Protein AF-K2QFM5-F1 (afdb_monomer)

Organism: Methanobacterium formicicum (strain DSM 3637 / PP1) (NCBI:txid1204725)

Secondary structure (DSSP, 8-state):
-EEEEETTEEEEEEEEEE--EETTEE--SS---PPTT-EEEE--HHHHHHHHHHHHHHHHHHHHHHHHHHHHHHHHHHHHHHHHHHHHHHHHHHHHHHHHHHHHHHHT-

Structure (mmCIF, N/CA/C/O backbone):
data_AF-K2QFM5-F1
#
_entry.id   AF-K2QFM5-F1
#
loop_
_atom_site.group_PDB
_atom_site.id
_atom_site.type_symbol
_atom_site.label_atom_id
_atom_site.label_alt_id
_atom_site.label_comp_id
_atom_site.label_asym_id
_atom_site.label_entity_id
_atom_site.label_seq_id
_atom_site.pdbx_PDB_ins_code
_atom_site.Cartn_x
_atom_site.Cartn_y
_atom_site.Cartn_z
_atom_site.occupancy
_atom_site.B_iso_or_equiv
_atom_site.auth_seq_id
_atom_site.auth_comp_id
_atom_site.auth_asym_id
_atom_site.auth_atom_id
_atom_site.pdbx_PDB_model_num
ATOM 1 N N . MET A 1 1 ? 16.179 13.007 -31.518 1.00 77.50 1 MET A N 1
ATOM 2 C CA . MET A 1 1 ? 16.597 12.660 -30.140 1.00 77.50 1 MET A CA 1
ATOM 3 C C . MET A 1 1 ? 15.488 13.103 -29.210 1.00 77.50 1 MET A C 1
ATOM 5 O O . MET A 1 1 ? 15.112 14.266 -29.274 1.00 77.50 1 MET A O 1
ATOM 9 N N . ILE A 1 2 ? 14.937 12.188 -28.421 1.00 82.69 2 ILE A N 1
ATOM 10 C CA . ILE A 1 2 ? 13.891 12.472 -27.432 1.00 82.69 2 ILE A CA 1
ATOM 11 C C . ILE A 1 2 ? 14.548 12.482 -26.054 1.00 82.69 2 ILE A C 1
ATOM 13 O O . ILE A 1 2 ? 15.417 11.658 -25.776 1.00 82.69 2 ILE A O 1
ATOM 17 N N . VAL A 1 3 ? 14.159 13.429 -25.204 1.00 85.44 3 VAL A N 1
ATOM 18 C CA . VAL A 1 3 ? 14.698 13.579 -23.848 1.00 85.44 3 VAL A CA 1
ATOM 19 C C . VAL A 1 3 ? 13.576 13.321 -22.854 1.00 85.44 3 VAL A C 1
ATOM 21 O O . VAL A 1 3 ? 12.586 14.049 -22.851 1.00 85.44 3 VAL A O 1
ATOM 24 N N . PHE A 1 4 ? 13.748 12.316 -21.999 1.00 85.38 4 PHE A N 1
ATOM 25 C CA . PHE A 1 4 ? 12.843 12.057 -20.884 1.00 85.38 4 PHE A CA 1
ATOM 26 C C . PHE A 1 4 ? 13.252 12.927 -19.700 1.00 85.38 4 PHE A C 1
ATOM 28 O O . PHE A 1 4 ? 14.421 12.934 -19.307 1.00 85.38 4 PHE A O 1
ATOM 35 N N . LYS A 1 5 ? 12.301 13.685 -19.151 1.00 88.06 5 LYS A N 1
ATOM 36 C CA . LYS A 1 5 ? 12.529 14.596 -18.026 1.00 88.06 5 LYS A CA 1
ATOM 37 C C . LYS A 1 5 ? 11.430 14.465 -16.987 1.00 88.06 5 LYS A C 1
ATOM 39 O O . LYS A 1 5 ? 10.273 14.258 -17.337 1.00 88.06 5 LYS A O 1
ATOM 44 N N . GLU A 1 6 ? 11.808 14.697 -15.741 1.00 85.56 6 GLU A N 1
ATOM 45 C CA . GLU A 1 6 ? 10.895 14.952 -14.636 1.00 85.56 6 GLU A CA 1
ATOM 46 C C . GLU A 1 6 ? 11.192 16.349 -14.085 1.00 85.56 6 GLU A C 1
ATOM 48 O O . GLU A 1 6 ? 12.267 16.616 -13.536 1.00 85.56 6 GLU A O 1
ATOM 53 N N . GLY A 1 7 ? 10.273 17.286 -14.329 1.00 87.56 7 GLY A N 1
ATOM 54 C CA . GLY A 1 7 ? 10.520 18.710 -14.107 1.00 87.56 7 GLY A CA 1
ATOM 55 C C . GLY A 1 7 ? 11.771 19.184 -14.856 1.00 87.56 7 GLY A C 1
ATOM 56 O O . GLY A 1 7 ? 11.867 19.065 -16.079 1.00 87.56 7 GLY A O 1
ATOM 57 N N . ASN A 1 8 ? 12.756 19.691 -14.111 1.00 88.00 8 ASN A N 1
ATOM 58 C CA . ASN A 1 8 ? 14.023 20.177 -14.667 1.00 88.00 8 ASN A CA 1
ATOM 59 C C . ASN A 1 8 ? 15.113 19.093 -14.778 1.00 88.00 8 ASN A C 1
ATOM 61 O O . ASN A 1 8 ? 16.178 19.361 -15.337 1.00 88.00 8 ASN A O 1
ATOM 65 N N . LYS A 1 9 ? 14.878 17.877 -14.268 1.00 87.69 9 LYS A N 1
ATOM 66 C CA . LYS A 1 9 ? 15.865 16.789 -14.262 1.00 87.69 9 LYS A CA 1
ATOM 67 C C . LYS A 1 9 ? 15.715 15.922 -15.509 1.00 87.69 9 LYS A C 1
ATOM 69 O O . LYS A 1 9 ? 14.626 15.446 -15.810 1.00 87.69 9 LYS A O 1
ATOM 74 N N . VAL A 1 10 ? 16.814 15.689 -16.226 1.00 87.75 10 VAL A N 1
ATOM 75 C CA . VAL A 1 10 ? 16.855 14.701 -17.316 1.00 87.75 10 VAL A CA 1
ATOM 76 C C . VAL A 1 10 ? 16.970 13.305 -16.712 1.00 87.75 10 VAL A C 1
ATOM 78 O O . VAL A 1 10 ? 17.892 13.053 -15.941 1.00 87.75 10 VAL A O 1
ATOM 81 N N . ILE A 1 11 ? 16.034 12.426 -17.067 1.00 88.75 11 ILE A N 1
ATOM 82 C CA . ILE A 1 11 ? 16.037 11.007 -16.695 1.00 88.75 11 ILE A CA 1
ATOM 83 C C . ILE A 1 11 ? 16.987 10.259 -17.630 1.00 88.75 11 ILE A C 1
ATOM 85 O O . ILE A 1 11 ? 17.967 9.686 -17.178 1.00 88.75 11 ILE A O 1
ATOM 89 N N . THR A 1 12 ? 16.714 10.304 -18.938 1.00 90.94 12 THR A N 1
ATOM 90 C CA . THR A 1 12 ? 17.580 9.730 -19.976 1.00 90.94 12 THR A CA 1
ATOM 91 C C . THR A 1 12 ? 17.268 10.339 -21.351 1.00 90.94 12 THR A C 1
ATOM 93 O O . THR A 1 12 ? 16.331 11.132 -21.506 1.00 90.94 12 THR A O 1
ATOM 96 N N . GLN A 1 13 ? 18.051 9.992 -22.371 1.00 89.00 13 GLN A N 1
ATOM 97 C CA . GLN A 1 13 ? 17.884 10.467 -23.748 1.00 89.00 13 GLN A CA 1
ATOM 98 C C . GLN A 1 13 ? 17.846 9.285 -24.711 1.00 89.00 13 GLN A C 1
ATOM 100 O O . GLN A 1 13 ? 18.653 8.376 -24.594 1.00 89.00 13 GLN A O 1
ATOM 105 N N . VAL A 1 14 ? 16.957 9.292 -25.698 1.00 86.75 14 VAL A N 1
ATOM 106 C CA . VAL A 1 14 ? 16.852 8.205 -26.684 1.00 86.75 14 VAL A CA 1
ATOM 107 C C . VAL A 1 14 ? 16.950 8.726 -28.107 1.00 86.75 14 VAL A C 1
ATOM 109 O O . VAL A 1 14 ? 16.594 9.872 -28.419 1.00 86.75 14 VAL A O 1
ATOM 112 N N . LYS A 1 15 ? 17.440 7.872 -29.004 1.00 84.25 15 LYS A N 1
ATOM 113 C CA . LYS A 1 15 ? 17.422 8.161 -30.438 1.00 84.25 15 LYS A CA 1
ATOM 114 C C . LYS A 1 15 ? 16.087 7.720 -31.024 1.00 84.25 15 LYS A C 1
ATOM 116 O O . LYS A 1 15 ? 15.505 6.730 -30.598 1.00 84.25 15 LYS A O 1
ATOM 121 N N . THR A 1 16 ? 15.619 8.474 -32.004 1.00 82.31 16 THR A N 1
ATOM 122 C CA . THR A 1 16 ? 14.481 8.095 -32.838 1.00 82.31 16 THR A CA 1
ATOM 123 C C . THR A 1 16 ? 15.032 7.437 -34.089 1.00 82.31 16 THR A C 1
ATOM 125 O O . THR A 1 16 ? 15.953 7.973 -34.709 1.00 82.31 16 THR A O 1
ATOM 128 N N . GLY A 1 17 ? 14.495 6.278 -34.432 1.00 78.44 17 GLY A N 1
ATOM 129 C CA . GLY A 1 17 ? 14.753 5.602 -35.693 1.00 78.44 17 GLY A CA 1
ATOM 130 C C . GLY A 1 17 ? 13.446 5.358 -36.423 1.00 78.44 17 GLY A C 1
ATOM 131 O O . GLY A 1 17 ? 12.370 5.532 -35.858 1.00 78.44 17 GLY A O 1
ATOM 132 N N . ARG A 1 18 ? 13.552 4.921 -37.672 1.00 77.25 18 ARG A N 1
ATOM 133 C CA . ARG A 1 18 ? 12.418 4.439 -38.451 1.00 77.25 18 ARG A CA 1
ATOM 134 C C . ARG A 1 18 ? 12.632 2.965 -38.738 1.00 77.25 18 ARG A C 1
ATOM 136 O O . ARG A 1 18 ? 13.752 2.575 -39.071 1.00 77.25 18 ARG A O 1
ATOM 143 N N . THR A 1 19 ? 11.592 2.153 -38.598 1.00 77.06 19 THR A N 1
ATOM 144 C CA . THR A 1 19 ? 11.674 0.746 -38.993 1.00 77.06 19 THR A CA 1
ATOM 145 C C . THR A 1 19 ? 11.901 0.638 -40.496 1.00 77.06 19 THR A C 1
ATOM 147 O O . THR A 1 19 ? 11.184 1.245 -41.293 1.00 77.06 19 THR A O 1
ATOM 150 N N . ILE A 1 20 ? 12.913 -0.141 -40.871 1.00 69.50 20 ILE A N 1
ATOM 151 C CA . ILE A 1 20 ? 13.234 -0.479 -42.258 1.00 69.50 20 ILE A CA 1
ATOM 152 C C . ILE A 1 20 ? 13.204 -1.998 -42.415 1.00 69.50 20 ILE A C 1
ATOM 154 O O . ILE A 1 20 ? 13.608 -2.728 -41.504 1.00 69.50 20 ILE A O 1
ATOM 158 N N . VAL A 1 21 ? 12.723 -2.478 -43.560 1.00 66.44 21 VAL A N 1
ATOM 159 C CA . VAL A 1 21 ? 12.756 -3.900 -43.911 1.00 66.44 21 VAL A CA 1
ATOM 160 C C . VAL A 1 21 ? 14.041 -4.203 -44.678 1.00 66.44 21 VAL A C 1
ATOM 162 O O . VAL A 1 21 ? 14.386 -3.520 -45.640 1.00 66.44 21 VAL A O 1
ATOM 165 N N . TYR A 1 22 ? 14.750 -5.255 -44.273 1.00 60.56 22 TYR A N 1
ATOM 166 C CA . TYR A 1 22 ? 15.917 -5.773 -44.987 1.00 60.56 22 TYR A CA 1
ATOM 167 C C . TYR A 1 22 ? 15.708 -7.263 -45.269 1.00 60.56 22 TYR A C 1
ATOM 169 O O . TYR A 1 22 ? 15.470 -8.040 -44.348 1.00 60.56 22 TYR A O 1
ATOM 177 N N . HIS A 1 23 ? 15.760 -7.671 -46.543 1.00 63.31 23 HIS A N 1
ATOM 178 C CA . HIS A 1 23 ? 15.494 -9.056 -46.976 1.00 63.31 23 HIS A CA 1
ATOM 179 C C . HIS A 1 23 ? 14.167 -9.633 -46.428 1.00 63.31 23 HIS A C 1
ATOM 181 O O . HIS A 1 23 ? 14.134 -10.727 -45.864 1.00 63.31 23 HIS A O 1
ATOM 187 N N . ASN A 1 24 ? 13.064 -8.887 -46.577 1.00 65.06 24 ASN A N 1
ATOM 188 C CA . ASN A 1 24 ? 11.717 -9.245 -46.097 1.00 65.06 24 ASN A CA 1
ATOM 189 C C . ASN A 1 24 ? 11.608 -9.505 -44.582 1.00 65.06 24 ASN A C 1
ATOM 191 O O . ASN A 1 24 ? 10.674 -10.172 -44.135 1.00 65.06 24 ASN A O 1
ATOM 195 N N . ARG A 1 25 ? 12.543 -8.991 -43.773 1.00 59.53 25 ARG A N 1
ATOM 196 C CA . ARG A 1 25 ? 12.484 -9.072 -42.310 1.00 59.53 25 ARG A CA 1
ATOM 197 C C . ARG A 1 25 ? 12.776 -7.718 -41.677 1.00 59.53 25 ARG A C 1
ATOM 199 O O . ARG A 1 25 ? 13.645 -6.975 -42.129 1.00 59.53 25 ARG A O 1
ATOM 206 N N . ILE A 1 26 ? 12.049 -7.415 -40.608 1.00 63.53 26 ILE A N 1
ATOM 207 C CA . ILE A 1 26 ? 12.363 -6.300 -39.718 1.00 63.53 26 ILE A CA 1
ATOM 208 C C . ILE A 1 26 ? 13.438 -6.809 -38.756 1.00 63.53 26 ILE A C 1
ATOM 210 O O . ILE A 1 26 ? 13.213 -7.770 -38.022 1.00 63.53 26 ILE A O 1
ATOM 214 N N . LEU A 1 27 ? 14.633 -6.221 -38.818 1.00 58.72 27 LEU A N 1
ATOM 215 C CA . LEU A 1 27 ? 15.783 -6.633 -38.009 1.00 58.72 27 LEU A CA 1
ATOM 216 C C . LEU A 1 27 ? 15.664 -6.053 -36.594 1.00 58.72 27 LEU A C 1
ATOM 218 O O . LEU A 1 27 ? 16.181 -4.973 -36.320 1.00 58.72 27 LEU A O 1
ATOM 222 N N . ILE A 1 28 ? 14.944 -6.751 -35.714 1.00 61.59 28 ILE A N 1
ATOM 223 C CA . ILE A 1 28 ? 14.795 -6.411 -34.292 1.00 61.59 28 ILE A CA 1
ATOM 224 C C . ILE A 1 28 ? 14.827 -7.713 -33.479 1.00 61.59 28 ILE A C 1
ATOM 226 O O . ILE A 1 28 ? 14.149 -8.677 -33.837 1.00 61.59 28 ILE A O 1
ATOM 230 N N . ASP A 1 29 ? 15.620 -7.735 -32.407 1.00 49.66 29 ASP A N 1
ATOM 231 C CA . ASP A 1 29 ? 15.755 -8.852 -31.465 1.00 49.66 29 ASP A CA 1
ATOM 232 C C . ASP A 1 29 ? 15.358 -8.375 -30.050 1.00 49.66 29 ASP A C 1
ATOM 234 O O . ASP A 1 29 ? 15.952 -7.402 -29.575 1.00 49.66 29 ASP A O 1
ATOM 238 N N . PRO A 1 30 ? 14.351 -8.972 -29.375 1.00 54.56 30 PRO A N 1
ATOM 239 C CA . PRO A 1 30 ? 13.468 -10.046 -29.840 1.00 54.56 30 PRO A CA 1
ATOM 240 C C . PRO A 1 30 ? 12.522 -9.584 -30.964 1.00 54.56 30 PRO A C 1
ATOM 242 O O . PRO A 1 30 ? 12.247 -8.387 -31.085 1.00 54.56 30 PRO A O 1
ATOM 245 N N . PRO A 1 31 ?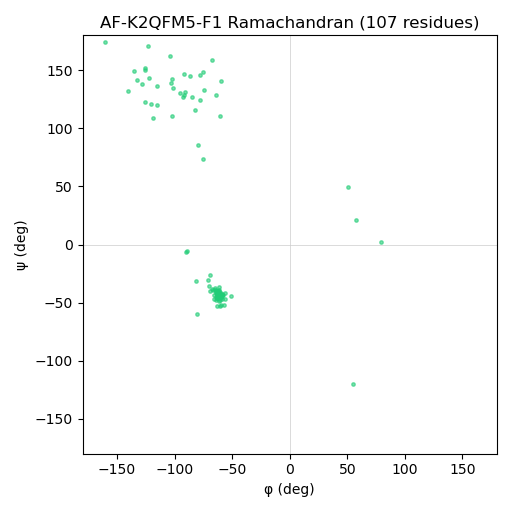 11.982 -10.513 -31.778 1.00 59.78 31 PRO A N 1
ATOM 246 C CA . PRO A 1 31 ? 11.080 -10.169 -32.871 1.00 59.78 31 PRO A CA 1
ATOM 247 C C . PRO A 1 31 ? 9.822 -9.478 -32.332 1.00 59.78 31 PRO A C 1
ATOM 249 O O . PRO A 1 31 ? 8.979 -10.094 -31.680 1.00 59.78 31 PRO A O 1
ATOM 252 N N . MET A 1 32 ? 9.698 -8.182 -32.612 1.00 65.50 32 MET A N 1
ATOM 253 C CA . MET A 1 32 ? 8.526 -7.373 -32.282 1.00 65.50 32 MET A CA 1
ATOM 254 C C . MET A 1 32 ? 7.656 -7.163 -33.524 1.00 65.50 32 MET A C 1
ATOM 256 O O . MET A 1 32 ? 8.166 -6.934 -34.621 1.00 65.50 32 MET A O 1
ATOM 260 N N . PHE A 1 33 ? 6.332 -7.182 -33.346 1.00 66.25 33 PHE A N 1
ATOM 261 C CA . PHE A 1 33 ? 5.364 -6.814 -34.384 1.00 66.25 33 PHE A CA 1
ATOM 262 C C . PHE A 1 33 ? 5.334 -5.293 -34.561 1.00 66.25 33 PHE A C 1
ATOM 264 O O . PHE A 1 33 ? 4.411 -4.615 -34.112 1.00 66.25 33 PHE A O 1
ATOM 271 N N . ILE A 1 34 ? 6.376 -4.739 -35.173 1.00 71.81 34 ILE A N 1
ATOM 272 C CA . ILE A 1 34 ? 6.416 -3.327 -35.553 1.00 71.81 34 ILE A CA 1
ATOM 273 C C . ILE A 1 34 ? 6.122 -3.241 -37.046 1.00 71.81 34 ILE A C 1
ATOM 275 O O . ILE A 1 34 ? 6.648 -4.026 -37.821 1.00 71.81 34 ILE A O 1
ATOM 279 N N . GLU A 1 35 ? 5.263 -2.320 -37.468 1.00 75.12 35 GLU A N 1
ATOM 280 C CA . GLU A 1 35 ? 5.013 -2.103 -38.898 1.00 75.12 35 GLU A CA 1
ATOM 281 C C . GLU A 1 35 ? 6.187 -1.349 -39.535 1.00 75.12 35 GLU A C 1
ATOM 283 O O . GLU A 1 35 ? 6.841 -0.528 -38.883 1.00 75.12 35 GLU A O 1
ATOM 288 N N . GLU A 1 36 ? 6.457 -1.622 -40.812 1.00 76.69 36 GLU A N 1
ATOM 289 C CA . GLU A 1 36 ? 7.446 -0.882 -41.595 1.00 76.69 36 GLU A CA 1
ATOM 290 C C . GLU A 1 36 ? 7.086 0.607 -41.671 1.00 76.69 36 GLU A C 1
ATOM 292 O O . GLU A 1 36 ? 5.923 0.989 -41.799 1.00 76.69 36 GLU A O 1
ATOM 297 N N . GLY A 1 37 ? 8.100 1.467 -41.587 1.00 73.81 37 GLY A N 1
ATOM 298 C CA . GLY A 1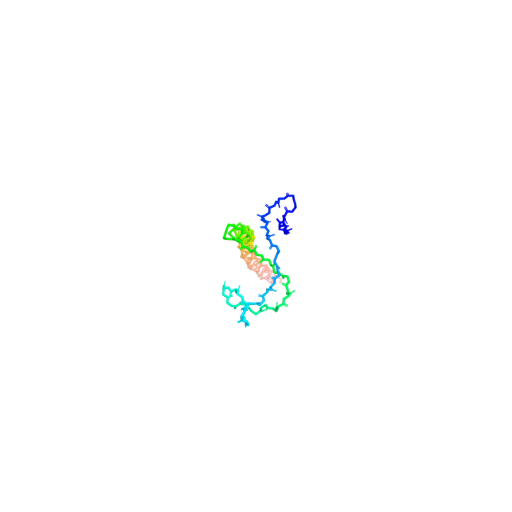 37 ? 7.926 2.905 -41.700 1.00 73.81 37 GLY A CA 1
ATOM 299 C C . GLY A 1 37 ? 7.419 3.599 -40.435 1.00 73.81 37 GLY A C 1
ATOM 300 O O . GLY A 1 37 ? 7.257 4.820 -40.494 1.00 73.81 37 GLY A O 1
ATOM 301 N N . LYS A 1 38 ? 7.219 2.884 -39.318 1.00 79.88 38 LYS A N 1
ATOM 302 C CA . LYS A 1 38 ? 6.898 3.475 -38.011 1.00 79.88 38 LYS A CA 1
ATOM 303 C C . LYS A 1 38 ? 8.134 4.054 -37.333 1.00 79.88 38 LYS A C 1
ATOM 305 O O . LYS A 1 38 ? 9.237 3.510 -37.428 1.00 79.88 38 LYS A O 1
ATOM 310 N N . ASP A 1 39 ? 7.918 5.141 -36.606 1.00 79.69 39 ASP A N 1
ATOM 311 C CA . ASP A 1 39 ? 8.929 5.711 -35.729 1.00 79.69 39 ASP A CA 1
ATOM 312 C C . ASP A 1 39 ? 9.084 4.844 -34.479 1.00 79.69 39 ASP A C 1
ATOM 314 O O . ASP A 1 39 ? 8.108 4.453 -33.837 1.00 79.69 39 ASP A O 1
ATOM 318 N N . VAL A 1 40 ? 10.332 4.551 -34.130 1.00 79.38 40 VAL A N 1
ATOM 319 C CA . VAL A 1 40 ? 10.702 3.758 -32.957 1.00 79.38 40 VAL A CA 1
ATOM 320 C C . VAL A 1 40 ? 11.694 4.513 -32.091 1.00 79.38 40 VAL A C 1
ATOM 322 O O . VAL A 1 40 ? 12.506 5.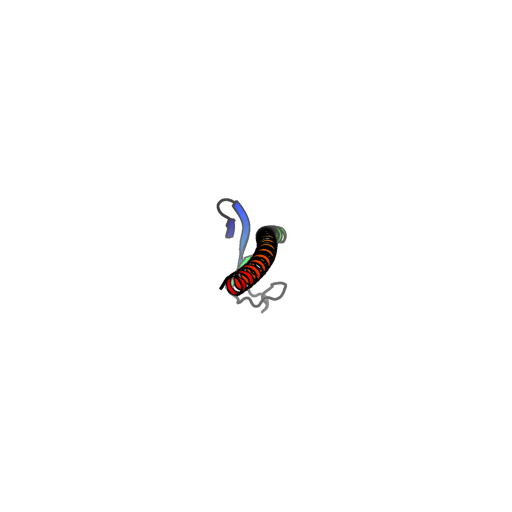311 -32.571 1.00 79.38 40 VAL A O 1
ATOM 325 N N . MET A 1 41 ? 11.646 4.240 -30.791 1.00 82.62 41 MET A N 1
ATOM 326 C CA . MET A 1 41 ? 12.651 4.710 -29.846 1.00 82.62 41 MET A CA 1
ATOM 327 C C . MET A 1 41 ? 13.726 3.642 -29.687 1.00 82.62 41 MET A C 1
ATOM 329 O O . MET A 1 41 ? 13.429 2.487 -29.396 1.00 82.62 41 MET A O 1
ATOM 333 N N . ILE A 1 42 ? 14.978 4.041 -29.876 1.00 83.31 42 ILE A N 1
ATOM 334 C CA . ILE A 1 42 ? 16.139 3.166 -29.759 1.00 83.31 42 ILE A CA 1
ATOM 335 C C . ILE A 1 42 ? 16.790 3.444 -28.409 1.00 83.31 42 ILE A C 1
ATOM 337 O O . ILE A 1 42 ? 17.359 4.521 -28.189 1.00 83.31 42 ILE A O 1
ATOM 341 N N . PHE A 1 43 ? 16.688 2.461 -27.521 1.00 83.00 43 PHE A N 1
ATOM 342 C CA . PHE A 1 43 ? 17.364 2.448 -26.232 1.00 83.00 43 PHE A CA 1
ATOM 343 C C . PHE A 1 43 ? 18.712 1.734 -26.360 1.00 83.00 43 PHE A C 1
ATOM 345 O O . PHE A 1 43 ? 18.872 0.815 -27.159 1.00 83.00 43 PHE A O 1
ATOM 352 N N . THR A 1 44 ? 19.687 2.184 -25.580 1.00 84.19 44 THR A N 1
ATOM 353 C CA . THR A 1 44 ? 20.950 1.477 -25.336 1.00 84.19 44 THR A CA 1
ATOM 354 C C . THR A 1 44 ? 20.896 0.853 -23.945 1.00 84.19 44 THR A C 1
ATOM 356 O O . THR A 1 44 ? 20.114 1.325 -23.120 1.00 84.19 44 THR A O 1
ATOM 359 N N . ASP A 1 45 ? 21.762 -0.119 -23.653 1.00 82.44 45 ASP A N 1
ATOM 360 C CA . ASP A 1 45 ? 21.844 -0.764 -22.328 1.00 82.44 45 ASP A CA 1
ATOM 361 C C . ASP A 1 45 ? 21.959 0.266 -21.192 1.00 82.44 45 ASP A C 1
ATOM 363 O O . ASP A 1 45 ? 21.210 0.246 -20.222 1.00 82.44 45 ASP A O 1
ATOM 367 N N . LYS A 1 46 ? 22.806 1.285 -21.375 1.00 77.5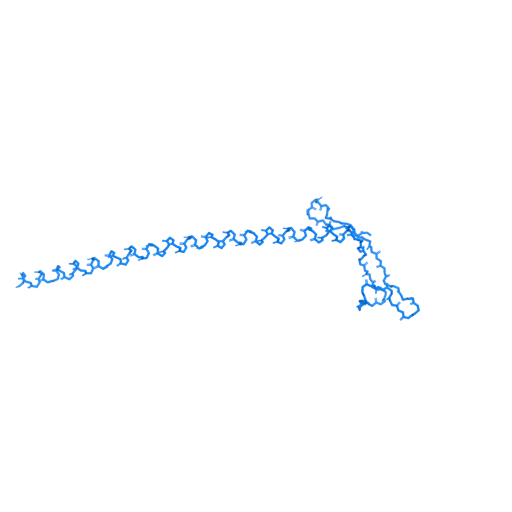0 46 LYS A N 1
ATOM 368 C CA . LYS A 1 46 ? 22.952 2.363 -20.391 1.00 77.50 46 LYS A CA 1
ATOM 369 C C . LYS A 1 46 ? 21.655 3.158 -20.179 1.00 77.50 46 LYS A C 1
ATOM 371 O O . LYS A 1 46 ? 21.315 3.506 -19.052 1.00 77.50 46 LYS A O 1
ATOM 376 N N . ASN A 1 47 ? 20.939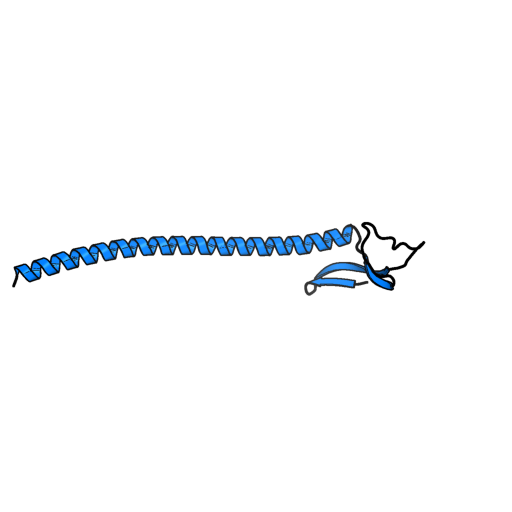 3.469 -21.257 1.00 86.38 47 ASN A N 1
ATOM 377 C CA . ASN A 1 47 ? 19.779 4.355 -21.193 1.00 86.38 47 ASN A CA 1
ATOM 378 C C . ASN A 1 47 ? 18.527 3.600 -20.729 1.00 86.38 47 ASN A C 1
ATOM 380 O O . ASN A 1 47 ? 17.669 4.190 -20.074 1.00 86.38 47 ASN A O 1
ATOM 384 N N . VAL A 1 48 ? 18.420 2.303 -21.046 1.00 86.44 48 VAL A N 1
ATOM 385 C CA . VAL A 1 48 ? 17.354 1.447 -20.515 1.00 86.44 48 VAL A CA 1
ATOM 386 C C . VAL A 1 48 ? 17.547 1.212 -19.019 1.00 86.44 48 VAL A C 1
ATOM 388 O O . VAL A 1 48 ? 16.568 1.327 -18.289 1.00 86.44 48 VAL A O 1
ATOM 391 N N . ASP A 1 49 ? 18.780 1.018 -18.545 1.00 87.81 49 ASP A N 1
ATOM 392 C CA . ASP A 1 49 ? 19.071 0.876 -17.114 1.00 87.81 49 ASP A CA 1
ATOM 393 C C . ASP A 1 49 ? 18.723 2.152 -16.334 1.00 87.81 49 ASP A C 1
ATOM 395 O O . ASP A 1 49 ? 18.059 2.090 -15.299 1.00 87.81 49 ASP A O 1
ATOM 399 N N . GLU A 1 50 ? 19.120 3.328 -16.838 1.00 90.06 50 GLU A N 1
ATOM 400 C CA . GLU A 1 50 ? 18.772 4.625 -16.235 1.00 90.06 50 GLU A CA 1
ATOM 401 C C . GLU A 1 50 ? 17.253 4.831 -16.169 1.00 90.06 50 GLU A C 1
ATOM 403 O O . GLU A 1 50 ? 16.718 5.235 -15.131 1.00 90.06 50 GLU A O 1
ATOM 408 N N . PHE A 1 51 ? 16.555 4.520 -17.264 1.00 87.94 51 PHE A N 1
ATOM 409 C CA . PHE A 1 51 ? 15.101 4.616 -17.349 1.00 87.94 51 PHE A CA 1
ATOM 410 C C . PHE A 1 51 ? 14.422 3.664 -16.359 1.00 87.94 51 PHE A C 1
ATOM 412 O O . PHE A 1 51 ? 13.610 4.093 -15.540 1.00 87.94 51 PHE A O 1
ATOM 419 N N . GLN A 1 52 ? 14.775 2.378 -16.393 1.00 89.12 52 GLN A N 1
ATOM 420 C CA . GLN A 1 52 ? 14.187 1.354 -15.531 1.00 89.12 52 GLN A CA 1
ATOM 421 C C . GLN A 1 52 ? 14.448 1.642 -14.058 1.00 89.12 52 GLN A C 1
ATOM 423 O O . GLN A 1 52 ? 13.524 1.549 -13.247 1.00 89.12 52 GLN A O 1
ATOM 428 N N . LYS A 1 53 ? 15.678 2.028 -13.707 1.00 92.06 53 LYS A N 1
ATOM 429 C CA . LYS A 1 53 ? 16.042 2.362 -12.332 1.00 92.06 53 LYS A CA 1
ATOM 430 C C . LYS A 1 53 ? 15.194 3.509 -11.797 1.00 92.06 53 LYS A C 1
ATOM 432 O O . LYS A 1 53 ? 14.638 3.379 -10.714 1.00 92.06 53 LYS A O 1
ATOM 437 N N . HIS A 1 54 ? 15.039 4.589 -12.565 1.00 91.75 54 HIS A N 1
ATOM 438 C CA . HIS A 1 54 ? 14.253 5.745 -12.137 1.00 91.75 54 HIS A CA 1
ATOM 439 C C . HIS A 1 54 ? 12.809 5.370 -11.777 1.00 91.75 54 HIS A C 1
ATOM 441 O O . HIS A 1 54 ? 12.362 5.656 -10.668 1.00 91.75 54 HIS A O 1
ATOM 447 N N . PHE A 1 55 ? 12.100 4.675 -12.670 1.00 89.38 55 PHE A N 1
ATOM 448 C CA . PHE A 1 55 ? 10.712 4.286 -12.407 1.00 89.38 55 PHE A CA 1
ATOM 449 C C . PHE A 1 55 ? 10.591 3.199 -11.333 1.00 89.38 55 PHE A C 1
ATOM 451 O O . PHE A 1 55 ? 9.616 3.182 -10.583 1.00 89.38 55 PHE A O 1
ATOM 458 N N . THR A 1 56 ? 11.586 2.316 -11.213 1.00 93.69 56 THR A N 1
ATOM 459 C CA . THR A 1 56 ? 11.633 1.320 -10.133 1.00 93.69 56 THR A CA 1
ATOM 460 C C . THR A 1 56 ? 11.799 1.990 -8.772 1.00 93.69 56 THR A C 1
ATOM 462 O O . THR A 1 56 ? 11.102 1.622 -7.827 1.00 93.69 56 THR A O 1
ATOM 465 N N . ASP A 1 57 ? 12.674 2.991 -8.669 1.00 94.12 57 ASP A N 1
ATOM 466 C CA . ASP A 1 57 ? 12.889 3.753 -7.439 1.00 94.12 57 ASP A CA 1
ATOM 467 C C . ASP A 1 57 ? 11.615 4.524 -7.049 1.00 94.12 57 ASP A C 1
ATOM 469 O O . ASP A 1 57 ? 11.167 4.416 -5.908 1.00 94.12 57 ASP A O 1
ATOM 473 N N . GLN A 1 58 ? 10.951 5.190 -8.002 1.00 93.44 58 GLN A N 1
ATOM 474 C CA . GLN A 1 58 ? 9.667 5.866 -7.759 1.00 93.44 58 GLN A CA 1
ATOM 475 C C . GLN A 1 58 ? 8.565 4.908 -7.295 1.00 93.44 58 GLN A C 1
ATOM 477 O O . GLN A 1 58 ? 7.807 5.204 -6.364 1.00 93.44 58 GLN A O 1
ATOM 482 N N . LEU A 1 59 ? 8.471 3.739 -7.933 1.00 94.38 59 LEU A N 1
ATOM 483 C CA . LEU A 1 59 ? 7.513 2.713 -7.541 1.00 94.38 59 LEU A CA 1
ATOM 484 C C . LEU A 1 59 ? 7.809 2.217 -6.124 1.00 94.38 59 LEU A C 1
ATOM 486 O O . LEU A 1 59 ? 6.895 2.079 -5.314 1.00 94.38 59 LEU A O 1
ATOM 490 N N . LYS A 1 60 ? 9.084 1.985 -5.804 1.00 96.19 60 LYS A N 1
ATOM 491 C CA . LYS A 1 60 ? 9.519 1.559 -4.473 1.00 96.19 60 LYS A CA 1
ATOM 492 C C . LYS A 1 60 ? 9.170 2.597 -3.409 1.00 96.19 60 LYS A C 1
ATOM 494 O O . LYS A 1 60 ? 8.642 2.216 -2.368 1.00 96.19 60 LYS A O 1
ATOM 499 N N . GLU A 1 61 ? 9.422 3.878 -3.661 1.00 95.75 61 GLU A N 1
ATOM 500 C CA . GLU A 1 61 ? 9.052 4.967 -2.748 1.00 95.75 61 GLU A CA 1
ATOM 501 C C . GLU A 1 61 ? 7.538 5.015 -2.519 1.00 95.75 61 GLU A C 1
ATOM 503 O O . GLU A 1 61 ? 7.082 4.983 -1.376 1.00 95.75 61 GLU A O 1
ATOM 508 N N . THR A 1 62 ? 6.753 4.960 -3.596 1.00 95.25 62 THR A N 1
ATOM 509 C CA . THR A 1 62 ? 5.284 4.955 -3.516 1.00 95.25 62 THR A CA 1
ATOM 510 C C . THR A 1 62 ? 4.762 3.760 -2.710 1.00 95.25 62 THR A C 1
ATOM 512 O O . THR A 1 62 ? 3.850 3.892 -1.889 1.00 95.25 62 THR A O 1
ATOM 515 N N . LEU A 1 63 ? 5.345 2.576 -2.913 1.00 95.19 63 LEU A N 1
ATOM 516 C CA . LEU A 1 63 ? 4.980 1.371 -2.168 1.00 95.19 63 LEU A CA 1
ATOM 517 C C . LEU A 1 63 ? 5.354 1.476 -0.686 1.00 95.19 63 LEU A C 1
ATOM 519 O O . LEU A 1 63 ? 4.570 1.053 0.164 1.00 95.19 63 LEU A O 1
ATOM 523 N N . LEU A 1 64 ? 6.513 2.057 -0.365 1.00 97.19 64 LEU A N 1
ATOM 524 C CA . LEU A 1 64 ? 6.935 2.294 1.017 1.00 97.19 64 LEU A CA 1
ATOM 525 C C . LEU A 1 64 ? 6.001 3.271 1.736 1.00 97.19 64 LEU A C 1
ATOM 527 O O . LEU A 1 64 ? 5.625 3.024 2.881 1.00 97.19 64 LEU A O 1
ATOM 531 N N . ASP A 1 65 ? 5.574 4.342 1.076 1.00 96.38 65 ASP A N 1
ATOM 532 C CA . ASP A 1 65 ? 4.633 5.294 1.671 1.00 96.38 65 ASP A CA 1
ATOM 533 C C . ASP A 1 65 ? 3.229 4.697 1.831 1.00 96.38 65 ASP A C 1
ATOM 535 O O . ASP A 1 65 ? 2.566 4.910 2.854 1.00 96.38 65 ASP A O 1
ATOM 539 N N . SER A 1 66 ? 2.799 3.855 0.886 1.00 95.25 66 SER A N 1
ATOM 540 C CA . SER A 1 66 ? 1.567 3.075 1.037 1.00 95.25 66 SER A CA 1
ATOM 541 C C . SER A 1 66 ? 1.645 2.120 2.233 1.00 95.25 66 SER A C 1
ATOM 543 O O . SER A 1 66 ? 0.680 2.011 2.994 1.00 95.25 66 SER A O 1
ATOM 545 N N . LEU A 1 67 ? 2.793 1.464 2.437 1.00 97.06 67 LEU A N 1
ATOM 546 C CA . LEU A 1 67 ? 3.028 0.584 3.581 1.00 97.06 67 LEU A CA 1
ATOM 547 C C . LEU A 1 67 ? 2.906 1.354 4.902 1.00 97.06 67 LEU A C 1
ATOM 549 O O . LEU A 1 67 ? 2.088 0.978 5.739 1.00 97.06 67 LEU A O 1
ATOM 553 N N . LYS A 1 68 ? 3.635 2.468 5.051 1.00 96.38 68 LYS A N 1
ATOM 554 C CA . LYS A 1 68 ? 3.590 3.315 6.258 1.00 96.38 68 LYS A CA 1
ATOM 555 C C . LYS A 1 68 ? 2.172 3.786 6.577 1.00 96.38 68 LYS A C 1
ATOM 557 O O . LYS A 1 68 ? 1.741 3.766 7.728 1.00 96.38 68 LYS A O 1
ATOM 562 N N . THR A 1 69 ? 1.420 4.178 5.550 1.00 96.25 69 THR A N 1
ATOM 563 C CA . THR A 1 69 ? 0.024 4.608 5.709 1.00 96.25 69 THR A CA 1
ATOM 564 C C . THR A 1 69 ? -0.846 3.475 6.262 1.00 96.25 69 THR A C 1
ATOM 566 O O . THR A 1 69 ? -1.628 3.677 7.192 1.00 96.25 69 THR A O 1
ATOM 569 N N . LYS A 1 70 ? -0.685 2.253 5.740 1.00 96.25 70 LYS A N 1
ATOM 570 C CA . LYS A 1 70 ? -1.409 1.073 6.239 1.00 96.25 70 LYS A CA 1
ATOM 571 C C . LYS A 1 70 ? -1.017 0.716 7.672 1.00 96.25 70 LYS A C 1
ATOM 573 O O . LYS A 1 70 ? -1.893 0.367 8.459 1.00 96.25 70 LYS A O 1
ATOM 578 N N . GLU A 1 71 ? 0.261 0.823 8.021 1.00 96.62 71 GLU A N 1
ATOM 579 C CA . GLU A 1 71 ? 0.741 0.605 9.390 1.00 96.62 71 GLU A CA 1
ATOM 580 C C . GLU A 1 71 ? 0.105 1.593 10.375 1.00 96.62 71 GLU A C 1
ATOM 582 O O . GLU A 1 71 ? -0.411 1.174 11.414 1.00 96.62 71 GLU A O 1
ATOM 587 N N . SER A 1 72 ? 0.030 2.876 10.009 1.00 96.38 72 SER A N 1
ATOM 588 C CA . SER A 1 72 ? -0.666 3.897 10.802 1.00 96.38 72 SER A CA 1
ATOM 589 C C . SER A 1 72 ? -2.151 3.559 11.002 1.00 96.38 72 SER A C 1
ATOM 591 O O . SER A 1 72 ? -2.659 3.624 12.124 1.00 96.38 72 SER A O 1
ATOM 593 N N . TYR A 1 73 ? -2.856 3.107 9.958 1.00 97.00 73 TYR A N 1
ATOM 594 C CA . TYR A 1 73 ? -4.250 2.673 10.107 1.00 97.00 73 TYR A CA 1
ATOM 595 C C . TYR A 1 73 ? -4.406 1.485 11.058 1.00 97.00 73 TYR A C 1
ATOM 597 O O . TYR A 1 73 ? -5.347 1.460 11.852 1.00 97.00 73 TYR A O 1
ATOM 605 N N . ILE A 1 74 ? -3.489 0.514 11.019 1.00 97.50 74 ILE A N 1
ATOM 606 C CA . ILE A 1 74 ? -3.504 -0.623 11.948 1.00 97.50 74 ILE A CA 1
ATOM 607 C C . ILE A 1 74 ? -3.359 -0.140 13.396 1.00 97.50 74 ILE A C 1
ATOM 609 O O . ILE A 1 74 ? -4.054 -0.644 14.282 1.00 97.50 74 ILE A O 1
ATOM 613 N N . GLU A 1 75 ? -2.488 0.834 13.655 1.00 97.25 75 GLU A N 1
ATOM 614 C CA . GLU A 1 75 ? -2.322 1.416 14.988 1.00 97.25 75 GLU A CA 1
ATOM 615 C C . GLU A 1 75 ? -3.596 2.125 15.465 1.00 97.25 75 GLU A C 1
ATOM 617 O O . GLU A 1 75 ? -4.076 1.858 16.572 1.00 97.25 75 GLU A O 1
ATOM 622 N N . HIS A 1 76 ? -4.213 2.939 14.606 1.00 96.62 76 HIS A N 1
ATOM 623 C CA . HIS A 1 76 ? -5.492 3.577 14.913 1.00 96.62 76 HIS A CA 1
ATOM 624 C C . HIS A 1 76 ? -6.591 2.554 15.221 1.00 96.62 76 HIS A C 1
ATOM 626 O O . HIS A 1 76 ? -7.288 2.691 16.226 1.00 96.62 76 HIS A O 1
ATOM 632 N N . ILE A 1 77 ? -6.699 1.484 14.427 1.00 97.69 77 ILE A N 1
ATOM 633 C CA . ILE A 1 77 ? -7.661 0.400 14.667 1.00 97.69 77 ILE A CA 1
ATOM 634 C C . ILE A 1 77 ? -7.426 -0.243 16.039 1.00 97.69 77 ILE A C 1
ATOM 636 O O . ILE A 1 77 ? -8.383 -0.463 16.784 1.00 97.69 77 ILE A O 1
ATOM 640 N N . LYS A 1 78 ? -6.170 -0.510 16.421 1.00 97.75 78 LYS A N 1
ATOM 641 C CA . LYS A 1 78 ? -5.841 -1.072 17.743 1.00 97.75 78 LYS A CA 1
ATOM 642 C C . LYS A 1 78 ? -6.291 -0.155 18.882 1.00 97.75 78 LYS A C 1
ATOM 644 O O . LYS A 1 78 ? -6.880 -0.638 19.852 1.00 97.75 78 LYS A O 1
ATOM 649 N N . LEU A 1 79 ? -6.059 1.153 18.764 1.00 97.75 79 LEU A N 1
ATOM 650 C CA . LEU A 1 79 ? -6.506 2.137 19.757 1.00 97.75 79 LEU A CA 1
ATOM 651 C C . LEU A 1 79 ? -8.036 2.189 19.855 1.00 97.75 79 LEU A C 1
ATOM 653 O O . LEU A 1 79 ? -8.585 2.182 20.959 1.00 97.75 79 LEU A O 1
ATOM 657 N N . THR A 1 80 ? -8.736 2.165 18.721 1.00 97.44 80 THR A N 1
ATOM 658 C CA . THR A 1 80 ? -10.203 2.126 18.690 1.00 97.44 80 THR A CA 1
ATOM 659 C C . THR A 1 80 ? -10.748 0.853 19.336 1.00 97.44 80 THR A C 1
ATOM 661 O O . THR A 1 80 ? -11.663 0.933 20.154 1.00 97.44 80 THR A O 1
ATOM 664 N N . ILE A 1 81 ? -10.165 -0.315 19.047 1.00 97.50 81 ILE A N 1
ATOM 665 C CA . ILE A 1 81 ? -10.553 -1.588 19.676 1.00 97.50 81 ILE A CA 1
ATOM 666 C C . ILE A 1 81 ? -10.375 -1.519 21.194 1.00 97.50 81 ILE A C 1
ATOM 668 O O . ILE A 1 81 ? -11.274 -1.916 21.940 1.00 97.50 81 ILE A O 1
ATOM 672 N N . LYS A 1 82 ? -9.246 -0.976 21.670 1.00 97.69 82 LYS A N 1
ATOM 673 C CA . LYS A 1 82 ? -9.022 -0.767 23.105 1.00 97.69 82 LYS A CA 1
ATOM 674 C C . LYS A 1 82 ? -10.137 0.090 23.707 1.00 97.69 82 LYS A C 1
ATOM 676 O O . LYS A 1 82 ? -10.725 -0.302 24.715 1.00 97.69 82 LYS A O 1
ATOM 681 N N . LYS A 1 83 ? -10.491 1.201 23.053 1.00 97.62 83 LYS A N 1
ATOM 682 C CA . LYS A 1 83 ? -11.543 2.096 23.543 1.00 97.62 83 LYS A CA 1
ATOM 683 C C . LYS A 1 83 ? -12.924 1.437 23.568 1.00 97.62 83 LYS A C 1
ATOM 685 O O . LYS A 1 83 ? -13.675 1.628 24.521 1.00 97.62 83 LYS A O 1
ATOM 690 N N . ILE A 1 84 ? -13.249 0.625 22.564 1.00 97.94 84 ILE A N 1
ATOM 691 C CA . ILE A 1 84 ? -14.496 -0.153 22.527 1.00 97.94 84 ILE A CA 1
ATOM 692 C C . ILE A 1 84 ? -14.588 -1.091 23.737 1.00 97.94 84 ILE A C 1
ATOM 694 O O . ILE A 1 84 ? -15.643 -1.184 24.364 1.00 97.94 84 ILE A O 1
ATOM 698 N N . ASN A 1 85 ? -13.492 -1.761 24.099 1.00 97.88 85 ASN A N 1
ATOM 699 C CA . ASN A 1 85 ? -13.474 -2.674 25.243 1.00 97.88 85 ASN A CA 1
ATOM 700 C C . ASN A 1 85 ? -13.641 -1.944 26.585 1.00 97.88 85 ASN A C 1
ATOM 702 O O . ASN A 1 85 ? -14.365 -2.429 27.461 1.00 97.88 85 ASN A O 1
ATOM 706 N N . GLU A 1 86 ? -13.032 -0.765 26.734 1.00 97.69 86 GLU A N 1
ATOM 707 C CA . GLU A 1 86 ? -13.244 0.103 27.901 1.00 97.69 86 GLU A CA 1
ATOM 708 C C . GLU A 1 86 ? -14.722 0.498 28.024 1.00 97.69 86 GLU A C 1
ATOM 710 O O . GLU A 1 86 ? -15.347 0.245 29.055 1.00 97.69 86 GLU A O 1
ATOM 715 N N . LEU A 1 87 ? -15.315 1.013 26.940 1.00 98.00 87 LEU A N 1
ATOM 716 C CA . LEU A 1 87 ? -16.724 1.416 26.904 1.00 98.00 87 LEU A CA 1
ATOM 717 C C . LEU A 1 87 ? -17.674 0.244 27.173 1.00 98.00 87 LEU A C 1
ATOM 719 O O . LEU A 1 87 ? -18.694 0.400 27.842 1.00 98.00 87 LEU A O 1
ATOM 723 N N . LYS A 1 88 ? -17.347 -0.957 26.684 1.00 97.88 88 LYS A N 1
ATOM 724 C CA . LYS A 1 88 ? -18.130 -2.170 26.953 1.00 97.88 88 LYS A CA 1
ATOM 725 C C . LYS A 1 88 ? -18.126 -2.521 28.441 1.00 97.88 88 LYS A C 1
ATOM 727 O O . LYS A 1 88 ? -19.164 -2.903 28.982 1.00 97.88 88 LYS A O 1
ATOM 732 N N . THR A 1 89 ? -16.978 -2.375 29.097 1.00 97.50 89 THR A N 1
ATOM 733 C CA . THR A 1 89 ? -16.834 -2.617 30.539 1.00 97.50 89 THR A CA 1
ATOM 734 C C . THR A 1 89 ? -17.636 -1.597 31.343 1.00 97.50 89 THR A C 1
ATOM 736 O O . THR A 1 89 ? -18.420 -1.974 32.213 1.00 97.50 89 THR A O 1
ATOM 739 N N . GLU A 1 90 ? -17.515 -0.316 31.001 1.00 97.69 90 GLU A N 1
ATOM 740 C CA . GLU A 1 90 ? -18.253 0.767 31.651 1.00 97.69 90 GLU A CA 1
ATOM 741 C C . GLU A 1 90 ? -19.773 0.606 31.494 1.00 97.69 90 GLU A C 1
ATOM 743 O O . GLU A 1 90 ? -20.516 0.687 32.471 1.00 97.69 90 GLU A O 1
ATOM 748 N N . ASN A 1 91 ? -20.244 0.257 30.295 1.00 97.56 91 ASN A N 1
ATOM 749 C CA . ASN A 1 91 ? -21.661 0.000 30.044 1.00 97.56 91 ASN A CA 1
ATOM 750 C C . ASN A 1 91 ? -22.192 -1.185 30.872 1.00 97.56 91 ASN A C 1
ATOM 752 O O . ASN A 1 91 ? -23.292 -1.127 31.419 1.00 97.56 91 ASN A O 1
ATOM 756 N N . ASN A 1 92 ? -21.409 -2.256 31.026 1.00 97.25 92 ASN A N 1
ATOM 757 C CA . ASN A 1 92 ? -21.795 -3.374 31.890 1.00 97.25 92 ASN A CA 1
ATOM 758 C C . ASN A 1 92 ? -21.915 -2.950 33.36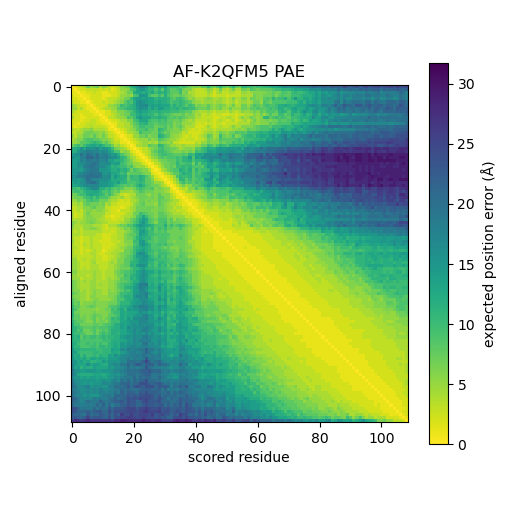3 1.00 97.25 92 ASN A C 1
ATOM 760 O O . ASN A 1 92 ? -22.861 -3.359 34.040 1.00 97.25 92 ASN A O 1
ATOM 764 N N . ASN A 1 93 ? -21.004 -2.100 33.843 1.00 97.19 93 ASN A N 1
ATOM 765 C CA . ASN A 1 93 ? -21.068 -1.551 35.198 1.00 97.19 93 ASN A CA 1
ATOM 766 C C . ASN A 1 93 ? -22.317 -0.684 35.392 1.00 97.19 93 ASN A C 1
ATOM 768 O O . ASN A 1 93 ? -23.042 -0.868 36.369 1.00 97.19 93 ASN A O 1
ATOM 772 N N . LEU A 1 94 ? -22.616 0.197 34.433 1.00 97.75 94 LEU A N 1
ATOM 773 C CA . LEU A 1 94 ? -23.820 1.027 34.454 1.00 97.75 94 LEU A CA 1
ATOM 774 C C . LEU A 1 94 ? -25.092 0.177 34.452 1.00 97.75 94 LEU A C 1
ATOM 776 O O . LEU A 1 94 ? -25.979 0.417 35.264 1.00 97.75 94 LEU A O 1
ATOM 780 N N . LYS A 1 95 ? -25.174 -0.862 33.610 1.00 97.69 95 LYS A N 1
ATOM 781 C CA . LYS A 1 95 ? -26.315 -1.795 33.600 1.00 97.69 95 LYS A CA 1
ATOM 782 C C . LYS A 1 95 ? -26.525 -2.464 34.954 1.00 97.69 95 LYS A C 1
ATOM 784 O O . LYS A 1 95 ? -27.661 -2.569 35.414 1.00 97.69 95 LYS A O 1
ATOM 789 N N . ARG A 1 96 ? -25.442 -2.903 35.603 1.00 96.69 96 ARG A N 1
ATOM 790 C CA . ARG A 1 96 ? -25.503 -3.500 36.941 1.00 96.69 96 ARG A CA 1
ATOM 791 C C . ARG A 1 96 ? -25.991 -2.493 37.981 1.00 96.69 96 ARG A C 1
ATOM 793 O O . ARG A 1 96 ? -26.890 -2.828 38.746 1.00 96.69 96 ARG A O 1
ATOM 800 N N . LEU A 1 97 ? -25.437 -1.281 37.989 1.00 97.12 97 LEU A N 1
ATOM 801 C CA . LEU A 1 97 ? -25.853 -0.222 38.910 1.00 97.12 97 LEU A CA 1
ATOM 802 C C . LEU A 1 97 ? -27.339 0.115 38.731 1.00 97.12 97 LEU A C 1
ATOM 804 O O . LEU A 1 97 ? -28.081 0.208 39.703 1.00 97.12 97 LEU A O 1
ATOM 808 N N . ASN A 1 98 ? -27.788 0.225 37.481 1.00 96.56 98 ASN A N 1
ATOM 809 C CA . ASN A 1 98 ? -29.172 0.549 37.155 1.00 96.56 98 ASN A CA 1
ATOM 810 C C . ASN A 1 98 ? -30.143 -0.554 37.612 1.00 96.56 98 ASN A C 1
ATOM 812 O O . ASN A 1 98 ? -31.227 -0.266 38.120 1.00 96.56 98 ASN A O 1
ATOM 816 N N . LYS A 1 99 ? -29.730 -1.826 37.499 1.00 96.81 99 LYS A N 1
ATOM 817 C CA . LYS A 1 99 ? -30.481 -2.963 38.044 1.00 96.81 99 LYS A CA 1
ATOM 818 C C . LYS A 1 99 ? -30.618 -2.867 39.567 1.00 96.81 99 LYS A C 1
ATOM 820 O O . LYS A 1 99 ? -31.732 -2.969 40.068 1.00 96.81 99 LYS A O 1
ATOM 825 N N . GLN A 1 100 ? -29.520 -2.611 40.282 1.00 96.50 100 GLN A N 1
ATOM 826 C CA . GLN A 1 100 ? -29.534 -2.475 41.745 1.00 96.50 100 GLN A CA 1
ATOM 827 C C . GLN A 1 100 ? -30.432 -1.319 42.201 1.00 96.50 100 GLN A C 1
ATOM 829 O O . GLN A 1 100 ? -31.263 -1.501 43.083 1.00 96.50 100 GLN A O 1
ATOM 834 N N . LEU A 1 101 ? -30.319 -0.151 41.560 1.00 95.75 101 LEU A N 1
ATOM 835 C CA . LEU A 1 101 ? -31.176 1.002 41.849 1.00 95.75 101 LEU A CA 1
ATOM 836 C C . LEU A 1 101 ? -32.657 0.683 41.626 1.00 95.75 101 LEU A C 1
ATOM 838 O O . LEU A 1 101 ? -33.492 1.033 42.456 1.00 95.75 101 LEU A O 1
ATOM 842 N N . SER A 1 102 ? -32.981 -0.009 40.531 1.00 95.62 102 SER A N 1
ATOM 843 C CA . SER A 1 102 ? -34.359 -0.414 40.230 1.00 95.62 102 SER A CA 1
ATOM 844 C C . SER A 1 102 ? -34.920 -1.352 41.303 1.00 95.62 102 SER A C 1
ATOM 846 O O . SER A 1 102 ? -36.044 -1.156 41.757 1.00 95.62 102 SER A O 1
ATOM 848 N N . GLU A 1 103 ? -34.133 -2.335 41.748 1.00 95.81 103 GLU A N 1
ATOM 849 C CA . GLU A 1 103 ? -34.509 -3.254 42.830 1.00 95.81 103 GLU A CA 1
ATOM 850 C C . GLU A 1 103 ? -34.731 -2.511 44.157 1.00 95.81 103 GLU A C 1
ATOM 852 O O . GLU A 1 103 ? -35.739 -2.737 44.823 1.00 95.81 103 GLU A O 1
ATOM 857 N N . THR A 1 104 ? -33.848 -1.574 44.515 1.00 95.19 104 THR A N 1
ATOM 858 C CA . THR A 1 104 ? -34.002 -0.753 45.726 1.00 95.19 104 THR A CA 1
ATOM 859 C C . THR A 1 104 ? -35.249 0.130 45.670 1.00 95.19 104 THR A C 1
ATOM 861 O O . THR A 1 104 ? -35.975 0.217 46.655 1.00 95.19 104 THR A O 1
ATOM 864 N N . ILE A 1 105 ? -35.549 0.754 44.525 1.00 95.38 105 ILE A N 1
ATOM 865 C CA . ILE A 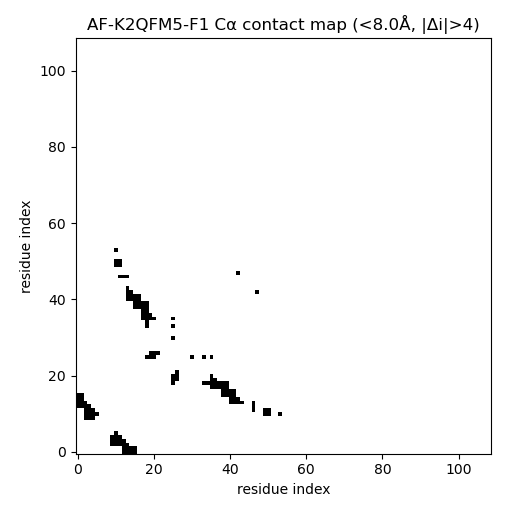1 105 ? -36.768 1.564 44.360 1.00 95.38 105 ILE A CA 1
ATOM 866 C C . ILE A 1 105 ? -38.026 0.713 44.558 1.00 95.38 105 ILE A C 1
ATOM 868 O O . ILE A 1 105 ? -38.982 1.187 45.163 1.00 95.38 105 ILE A O 1
ATOM 872 N N . ILE A 1 106 ? -38.035 -0.526 44.056 1.00 94.62 106 ILE A N 1
ATOM 873 C CA . ILE A 1 106 ? -39.161 -1.451 44.247 1.00 94.62 106 ILE A CA 1
ATOM 874 C C . ILE A 1 106 ? -39.328 -1.805 45.728 1.00 94.62 106 ILE A C 1
ATOM 876 O O . ILE A 1 106 ? -40.453 -1.852 46.198 1.00 94.62 106 ILE A O 1
ATOM 880 N N . GLN A 1 107 ? -38.235 -2.024 46.464 1.00 92.12 107 GLN A N 1
ATOM 881 C CA . GLN A 1 107 ? -38.282 -2.349 47.898 1.00 92.12 107 GLN A CA 1
ATOM 882 C C . GLN A 1 107 ? -38.733 -1.180 48.785 1.00 92.12 107 GLN A C 1
ATOM 884 O O . GLN A 1 107 ? -39.215 -1.409 49.890 1.00 92.12 107 GLN A O 1
ATOM 889 N N . LEU A 1 108 ? -38.527 0.060 48.334 1.00 91.94 108 LEU A N 1
ATOM 890 C CA . LEU A 1 108 ? -38.895 1.278 49.063 1.00 91.94 108 LEU A CA 1
ATOM 891 C C . LEU A 1 108 ? -40.317 1.779 48.751 1.00 91.94 108 LEU A C 1
ATOM 893 O O . LEU A 1 108 ? -40.748 2.757 49.363 1.00 91.94 108 LEU A O 1
ATOM 897 N N . LYS A 1 109 ? -41.013 1.164 47.790 1.00 79.19 109 LYS A N 1
ATOM 898 C CA . LYS A 1 109 ? -42.417 1.440 47.456 1.00 79.19 109 LYS A CA 1
ATOM 899 C C . LYS A 1 109 ? -43.342 0.457 48.154 1.00 79.19 109 LYS A C 1
ATOM 901 O O . LYS A 1 109 ? -44.436 0.913 48.547 1.00 79.19 109 LYS A O 1
#

Solvent-accessible surface area (backbone atoms only — not comparable to full-atom values): 6378 Å² total; per-residue (Å²): 112,51,74,45,63,60,88,92,42,75,60,39,67,33,43,65,46,63,43,61,71,56,95,93,36,70,89,51,86,75,86,66,99,68,63,76,71,39,79,42,80,48,73,49,76,71,40,45,50,45,46,51,50,54,55,50,51,53,50,49,52,53,51,51,54,52,47,54,52,51,53,52,51,53,51,52,49,52,54,51,53,53,51,52,53,52,53,54,51,51,50,53,51,51,53,52,52,53,51,53,53,53,54,51,56,59,75,74,106

Mean predicted aligned error: 10.42 Å

pLDDT: mean 87.1, std 11.98, range [49.66, 98.0]

Sequence (109 aa):
MIVFKEGNKVITQVKTGRTIVYHNRILIDPPMFIEEGKDVMIFTDKNVDEFQKHFTDQLKETLLDSLKTKESYIEHIKLTIKKINELKTENNNLKRLNKQLSETIIQLK

Radius of gyration: 34.05 Å; Cα contacts (8 Å, |Δi|>4): 69; chains: 1; bounding box: 65×30×96 Å

Foldseek 3Di:
DDFDDDVPRTQADWDKDFFDDDPNAGPDPPDDPDDHGDIDTDDDPVRVCSVVVVVVVVVVVVVVVVVVVVVVVVVVVVVVVVVVVVVVVVVVVVVVVVVVVVVVVVVVD

=== Feature glossary ===
Feature key, reading from the visual/contextual features back to the raw sequence:

Rendered structure images. Six rendered views show the 3D structure from the faces of a cube — i.e. along ±x, ±y, ±z. Render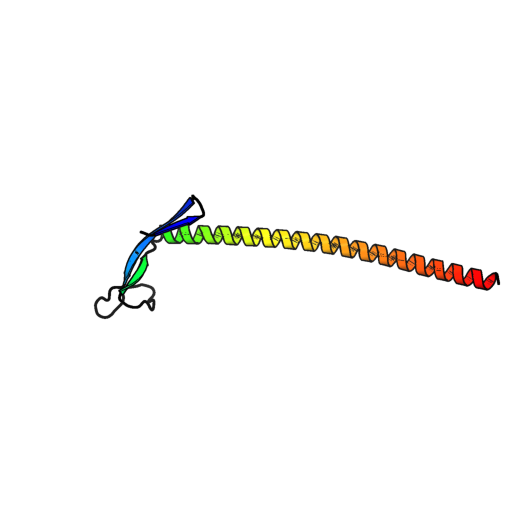ing representation is drawn randomly per protein from cartoon (secondary-structure ribbons), sticks (backbone bonds), or molecular surface; coloring is either N→C rainbow (blue at the N-terminus through red at the C-terminus) or one color per chain.

Contact-map, Ramachandran, and PAE plots. The contact map is a binary N×N matrix image: pixel (i, j) is dark where Cα_i and Cα_j are within 8 Å and |i−j|>4. Because the |i−j|>4 filter removes local helical contacts, off-diagonal stripes parallel to the main diagonal indicate parallel β-sheets; stripes perpendicular to it indicate antiparallel β-sheets. The Ramachandran plot scatters every residue's (φ, ψ) pair against the sterically allowed regions. The PAE heatmap renders the predicted-aligned-error matrix.

InterPro / GO / CATH / organism. Database cross-references. InterPro integrates a dozen domain/family signature databases into unified entries with residue-range hits. GO terms attach function/process/location labels with evidence codes. CATH codes position the fold in a four-level structural taxonomy. Organism is the NCBI-taxonomy species name.

Nearest PDB structures. The Foldseek neighbor list gives the closest experimentally determined structures in the PDB, ranked by structural alignment. TM-score near 1 means near-identical fold; near 0.3 means only rough topology match. This is how one finds what a novel AlphaFold prediction most resembles in the solved-structure universe.

Predicted aligned error. PAE(i, j) answers: if I align the predicted and true structures on residue i, how far off (in Å) do I expect residue j to be? A block-diagonal PAE matrix with low values on the blocks and high values off-diagonal is the signature of a multi-domain protein with confidently predicted domains but uncertain inter-domain orientation.

Solvent-accessible surface area. Accessible surface area quantifies burial. A residue with SASA near zero is packed into the hydrophobic core; one with SASA >100 Å² sits on the surface. Computed here via the Shrake–Rupley numerical algorithm with a 1.4 Å probe.

B-factor. B-factor (Debye–Waller factor) reflects atomic displacement in the crystal lattice. It is an experimental observable (units Å²), not a prediction; low values mean the atom is pinned down, high values mean it moves or is heterogeneous across the crystal.

pLDDT. For AlphaFold models, the B-factor field carries pLDDT — the model's own estimate of local accuracy on a 0–100 scale. Regions with pLDDT<50 should be treated as essentially unmodeled; they often correspond to intrinsically disordered segments.

Backbone torsions (φ/ψ). φ (phi) and ψ (psi) are the two rotatable backbone dihedrals per residue: φ is the C(i-1)–N–Cα–C torsion, ψ is the N–Cα–C–N(i+1) torsion, both in degrees on (−180°, 180°]. α-helical residues cluster near (−60°, −45°); β-strand residues near (−120°, +130°). A Ramachandran plot is simply a scatter of (φ, ψ) for every r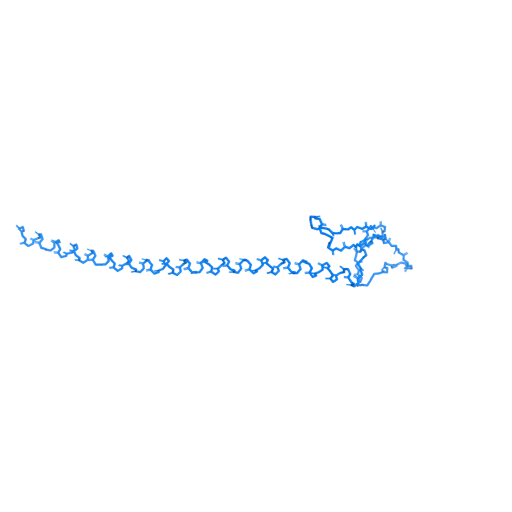esidue.

Radius of gyration, Cα contacts, bounding box. Radius of gyration (Rg) is the root-mean-square distance of Cα atoms from their centroid — a single number for overall size and compactness. A globular domain of N residues has Rg ≈ 2.2·N^0.38 Å; an extended or disordered chain has a much larger Rg. The Cα contact count is the number of residue pairs whose Cα atoms are within 8 Å and are more than four positions apart in sequence — a standard proxy for tertiary packing density. The bounding box is the smallest axis-aligned box enclosing all Cα atoms.

Secondary structure (3-state, P-SEA). Three-state secondary structure (P-SEA) collapses the eight DSSP classes into helix (a), strand (b), and coil (c). P-SEA assigns these from Cα geometry alone — distances and angles — without requiring backbone oxygens, so it works on any Cα trace.

Secondary structure (8-state, DSSP). DSSP 8-state secondary structure assigns each residue one of H (α-helix), G (3₁₀-helix), I (π-helix), E (extended β-strand), B (isolated β-bridge), T (hydrogen-bonded turn), S (bend), or '-' (coil). The assignment is computed from backbone hydrogen-bond geometry via the Kabsch–Sander algorithm.

Foldseek 3Di. A 3Di character summarizes, for each residue, the relative orientation of the Cα frame of its nearest spatial neighbor. Because it encodes fold topology rather than chemistry, 3Di alignments detect remote structural similarity that sequence alignment misses.

mmCIF coordinates. The mmCIF block holds the 3D Cartesian coordinates of each backbone atom (N, Cα, C, O) in ångströms. mmCIF is the PDB's canonical archive format — a tagged-loop text representation of the atomic model.

Sequence. Sequence gives the chain of amino acids in standard one-letter code (A=alanine, C=cysteine, …, Y=tyrosine), read N→C. It is the only feature that is directly encoded by the gene; all structural features are derived from the folded form of this sequence.